Protein AF-A0A9E3GNF2-F1 (afdb_monomer_lite)

Radius of gyration: 37.25 Å; chains: 1; bounding box: 72×33×121 Å

Foldseek 3Di:
DDDDDDDDDDDDDPPDPDPDPPPPDDPDPPDPDPPPPPPPVVNVVVVVVVLVVLLLCLLCDDPDHDDSVQLVCLVVVHDHPDDPVRSCCNPVPRVVVSVVVVVVVVVQVVQLVVQCVVVVNNPDHPVVVCPVVVVVVVVVCVCVVVVD

Sequence (148 aa):
MARVADPPSSPPGPAAAGAHDRSPSRPVAPGPSLSTARLRLRWVAAGVAAVVVAMALGLAIGPVRLGVVDVGRELLGLPTGLRDQERAIVVDIRLPRVVLGLLVGAMLSLAGASYQGVFRNPLADPYLLGAAAGAGLGVTIAVVTRAA

pLDDT: mean 84.24, std 12.63, range [48.91, 97.56]

Structure (mmCIF, N/CA/C/O backbone):
data_AF-A0A9E3GNF2-F1
#
_entry.id   AF-A0A9E3GNF2-F1
#
loop_
_atom_site.group_PDB
_atom_site.id
_atom_site.type_symbol
_atom_site.label_atom_id
_atom_site.label_alt_id
_atom_site.label_comp_id
_atom_site.label_asym_id
_atom_site.label_entity_id
_atom_site.label_seq_id
_atom_site.pdbx_PDB_ins_code
_atom_site.Cartn_x
_atom_site.Cartn_y
_atom_site.Cartn_z
_atom_site.occupancy
_atom_site.B_iso_or_equiv
_atom_site.auth_seq_id
_atom_site.auth_comp_id
_atom_site.auth_asym_id
_atom_site.auth_atom_id
_atom_site.pdbx_PDB_model_num
ATOM 1 N N . MET A 1 1 ? 51.327 -21.661 -98.525 1.00 52.66 1 MET A N 1
ATOM 2 C CA . MET A 1 1 ? 49.968 -21.426 -97.988 1.00 52.66 1 MET A CA 1
ATOM 3 C C . MET A 1 1 ? 50.069 -20.376 -96.891 1.00 52.66 1 MET A C 1
ATOM 5 O O . MET A 1 1 ? 50.472 -20.697 -95.782 1.00 52.66 1 MET A O 1
ATOM 9 N N . ALA A 1 2 ? 49.848 -19.110 -97.249 1.00 48.91 2 ALA A N 1
ATOM 10 C CA . ALA A 1 2 ? 50.017 -17.957 -96.369 1.00 48.91 2 ALA A CA 1
ATOM 11 C C . ALA A 1 2 ? 48.768 -17.763 -95.494 1.00 48.91 2 ALA A C 1
ATOM 13 O O . ALA A 1 2 ? 47.652 -17.764 -96.013 1.00 48.91 2 ALA A O 1
ATOM 14 N N . ARG A 1 3 ? 48.958 -17.629 -94.176 1.00 55.19 3 ARG A N 1
ATOM 15 C CA . ARG A 1 3 ? 47.891 -17.293 -93.224 1.00 55.19 3 ARG A CA 1
ATOM 16 C C . ARG A 1 3 ? 47.526 -15.818 -93.389 1.00 55.19 3 ARG A C 1
ATOM 18 O O . ARG A 1 3 ? 48.384 -14.955 -93.232 1.00 55.19 3 ARG A O 1
ATOM 25 N N . VAL A 1 4 ? 46.262 -15.566 -93.713 1.00 70.00 4 VAL A N 1
ATOM 26 C CA . VAL A 1 4 ? 45.622 -14.248 -93.662 1.00 70.00 4 VAL A CA 1
ATOM 27 C C . VAL A 1 4 ? 45.607 -13.789 -92.202 1.00 70.00 4 VAL A C 1
ATOM 29 O O . VAL A 1 4 ? 45.180 -14.541 -91.330 1.00 70.00 4 VAL A O 1
ATOM 32 N N . ALA A 1 5 ? 46.146 -12.601 -91.938 1.00 69.00 5 ALA A N 1
ATOM 33 C CA . ALA A 1 5 ? 46.109 -11.952 -90.635 1.00 69.00 5 ALA A CA 1
ATOM 34 C C . ALA A 1 5 ? 44.844 -11.086 -90.546 1.00 69.00 5 ALA A C 1
ATOM 36 O O . ALA A 1 5 ? 44.607 -10.264 -91.432 1.00 69.00 5 ALA A O 1
ATOM 37 N N . ASP A 1 6 ? 44.046 -11.280 -89.498 1.00 72.12 6 ASP A N 1
ATOM 38 C CA . ASP A 1 6 ? 42.862 -10.464 -89.227 1.00 72.12 6 ASP A CA 1
ATOM 39 C C . ASP A 1 6 ? 43.255 -9.023 -88.831 1.00 72.12 6 ASP A C 1
ATOM 41 O O . ASP A 1 6 ? 44.272 -8.823 -88.157 1.00 72.12 6 ASP A O 1
ATOM 45 N N . PRO A 1 7 ? 42.478 -7.998 -89.231 1.00 74.38 7 PRO A N 1
ATOM 46 C CA . PRO A 1 7 ? 42.747 -6.608 -88.868 1.00 74.38 7 PRO A CA 1
ATOM 47 C C . PRO A 1 7 ? 42.446 -6.317 -87.381 1.00 74.38 7 PRO A C 1
ATOM 49 O O . PRO A 1 7 ? 41.608 -6.986 -86.772 1.00 74.38 7 PRO A O 1
ATOM 52 N N . PRO A 1 8 ? 43.089 -5.295 -86.777 1.00 69.25 8 PRO A N 1
ATOM 53 C CA . PRO A 1 8 ? 42.913 -4.967 -85.363 1.00 69.25 8 PRO A CA 1
ATOM 54 C C . PRO A 1 8 ? 41.513 -4.407 -85.067 1.00 69.25 8 PRO A C 1
ATOM 56 O O . PRO A 1 8 ? 41.022 -3.505 -85.747 1.00 69.25 8 PRO A O 1
ATOM 59 N N . SER A 1 9 ? 40.889 -4.923 -84.007 1.00 72.19 9 SER A N 1
ATOM 60 C CA . SER A 1 9 ? 39.615 -4.446 -83.465 1.00 72.19 9 SER A CA 1
ATOM 61 C C . SER A 1 9 ? 39.714 -2.989 -82.995 1.00 72.19 9 SER A C 1
ATOM 63 O O . SER A 1 9 ? 40.636 -2.631 -82.261 1.00 72.19 9 SER A O 1
ATOM 65 N N . SER A 1 10 ? 38.751 -2.159 -83.399 1.00 71.12 10 SER A N 1
ATOM 66 C CA . SER A 1 10 ? 38.640 -0.741 -83.032 1.00 71.12 10 SER A CA 1
ATOM 67 C C . SER A 1 10 ? 38.583 -0.521 -81.508 1.00 71.12 10 SER A C 1
ATOM 69 O O . SER A 1 10 ? 38.049 -1.373 -80.794 1.00 71.12 10 SER A O 1
ATOM 71 N N . PRO A 1 11 ? 39.086 0.616 -80.985 1.00 68.00 11 PRO A N 1
ATOM 72 C CA . PRO A 1 11 ? 39.021 0.907 -79.556 1.00 68.00 11 PRO A CA 1
ATOM 73 C C . PRO A 1 11 ? 37.564 1.109 -79.095 1.00 68.00 11 PRO A C 1
ATOM 75 O O . PRO A 1 11 ? 36.767 1.699 -79.832 1.00 68.00 11 PRO A O 1
ATOM 78 N N . PRO A 1 12 ? 37.199 0.658 -77.881 1.00 64.25 12 PRO A N 1
ATOM 79 C CA . PRO A 1 12 ? 35.870 0.891 -77.330 1.00 64.25 12 PRO A CA 1
ATOM 80 C C . PRO A 1 12 ? 35.644 2.395 -77.118 1.00 64.25 12 PRO A C 1
ATOM 82 O O . PRO A 1 12 ? 36.471 3.085 -76.520 1.00 64.25 12 PRO A O 1
ATOM 85 N N . GLY A 1 13 ? 34.528 2.911 -77.637 1.00 62.16 13 GLY A N 1
ATOM 86 C CA . GLY A 1 13 ? 34.151 4.318 -77.500 1.00 62.16 13 GLY A CA 1
ATOM 87 C C . GLY A 1 13 ? 33.893 4.732 -76.040 1.00 62.16 13 GLY A C 1
ATOM 88 O O . GLY A 1 13 ? 33.571 3.885 -75.201 1.00 62.16 13 GLY A O 1
ATOM 89 N N . PRO A 1 14 ? 33.993 6.033 -75.709 1.00 65.00 14 PRO A N 1
ATOM 90 C CA . PRO A 1 14 ? 33.741 6.552 -74.367 1.00 65.00 14 PRO A CA 1
ATOM 91 C C . PRO A 1 14 ? 32.231 6.584 -74.079 1.00 65.00 14 PRO A C 1
ATOM 93 O O . PRO A 1 14 ? 31.590 7.627 -74.148 1.00 65.00 14 PRO A O 1
ATOM 96 N N . ALA A 1 15 ? 31.639 5.429 -73.782 1.00 60.78 15 ALA A N 1
ATOM 97 C CA . ALA A 1 15 ? 30.206 5.309 -73.521 1.00 60.78 15 ALA A CA 1
ATOM 98 C C . ALA A 1 15 ? 29.910 4.343 -72.365 1.00 60.78 15 ALA A C 1
ATOM 100 O O . ALA A 1 15 ? 29.212 3.352 -72.541 1.00 60.78 15 ALA A O 1
ATOM 101 N N . ALA A 1 16 ? 30.445 4.616 -71.170 1.00 57.44 16 ALA A N 1
ATOM 102 C CA . ALA A 1 16 ? 30.007 3.911 -69.956 1.00 57.44 16 ALA A CA 1
ATOM 103 C C . ALA A 1 16 ? 30.236 4.675 -68.634 1.00 57.44 16 ALA A C 1
ATOM 105 O O . ALA A 1 16 ? 30.211 4.069 -67.571 1.00 57.44 16 ALA A O 1
ATOM 106 N N . ALA A 1 17 ? 30.445 5.997 -68.652 1.00 54.59 17 ALA A N 1
ATOM 107 C CA . ALA A 1 17 ? 30.712 6.778 -67.432 1.00 54.59 17 ALA A CA 1
ATOM 108 C C . ALA A 1 17 ? 29.467 7.483 -66.846 1.00 54.59 17 ALA A C 1
ATOM 110 O O . ALA A 1 17 ? 29.593 8.494 -66.163 1.00 54.59 17 ALA A O 1
ATOM 111 N N . GLY A 1 18 ? 28.255 6.988 -67.121 1.00 57.06 18 GLY A N 1
ATOM 112 C CA . GLY A 1 18 ? 27.019 7.696 -66.755 1.00 57.06 18 GLY A CA 1
ATOM 113 C C . GLY A 1 18 ? 25.790 6.823 -66.525 1.00 57.06 18 GLY A C 1
ATOM 114 O O . GLY A 1 18 ? 24.669 7.325 -66.587 1.00 57.06 18 GLY A O 1
ATOM 115 N N . ALA A 1 19 ? 25.957 5.526 -66.263 1.00 58.47 19 ALA A N 1
ATOM 116 C CA . ALA A 1 19 ? 24.848 4.701 -65.800 1.00 58.47 19 ALA A CA 1
ATOM 117 C C . ALA A 1 19 ? 24.644 4.963 -64.303 1.00 58.47 19 ALA A C 1
ATOM 119 O O . ALA A 1 19 ? 25.160 4.245 -63.453 1.00 58.47 19 ALA A O 1
ATOM 120 N N . HIS A 1 20 ? 23.921 6.043 -63.995 1.00 60.88 20 HIS A N 1
ATOM 121 C CA . HIS A 1 20 ? 23.273 6.227 -62.703 1.00 60.88 20 HIS A CA 1
ATOM 122 C C . HIS A 1 20 ? 22.618 4.904 -62.304 1.00 60.88 20 HIS A C 1
ATOM 124 O O . HIS A 1 20 ? 21.651 4.485 -62.945 1.00 60.88 20 HIS A O 1
ATOM 130 N N . ASP A 1 21 ? 23.152 4.274 -61.260 1.00 58.53 21 ASP A N 1
ATOM 131 C CA . ASP A 1 21 ? 22.535 3.161 -60.554 1.00 58.53 21 ASP A CA 1
ATOM 132 C C . ASP A 1 21 ? 21.199 3.646 -59.969 1.00 58.53 21 ASP A C 1
ATOM 134 O O . ASP A 1 21 ? 21.085 4.071 -58.823 1.00 58.53 21 ASP A O 1
ATOM 138 N N . ARG A 1 22 ? 20.177 3.670 -60.827 1.00 63.66 22 ARG A N 1
ATOM 139 C CA . ARG A 1 22 ? 18.770 3.858 -60.482 1.00 63.66 22 ARG A CA 1
ATOM 140 C C . ARG A 1 22 ? 18.180 2.500 -60.130 1.00 63.66 22 ARG A C 1
ATOM 142 O O . ARG A 1 22 ? 17.135 2.121 -60.656 1.00 63.66 22 ARG A O 1
ATOM 149 N N . SER A 1 23 ? 18.857 1.757 -59.257 1.00 69.06 23 SER A N 1
ATOM 150 C CA . SER A 1 23 ? 18.221 0.654 -58.553 1.00 69.06 23 SER A CA 1
ATOM 151 C C . SER A 1 23 ? 16.953 1.207 -57.891 1.00 69.06 23 SER A C 1
ATOM 153 O O . SER A 1 23 ? 17.056 2.158 -57.110 1.00 69.06 23 SER A O 1
ATOM 155 N N . PRO A 1 24 ? 15.751 0.702 -58.229 1.00 69.50 24 PRO A N 1
ATOM 156 C CA . PRO A 1 24 ? 14.520 1.184 -57.624 1.00 69.50 24 PRO A CA 1
ATOM 157 C C . PRO A 1 24 ? 14.659 1.031 -56.112 1.00 69.50 24 PRO A C 1
ATOM 159 O O . PRO A 1 24 ? 14.918 -0.069 -55.615 1.00 69.50 24 PRO A O 1
ATOM 162 N N . SER A 1 25 ? 14.554 2.147 -55.390 1.00 70.00 25 SER A N 1
ATOM 163 C CA . SER A 1 25 ? 14.576 2.159 -53.934 1.00 70.00 25 SER A CA 1
ATOM 164 C C . SER A 1 25 ? 13.537 1.154 -53.457 1.00 70.00 25 SER A C 1
ATOM 166 O O . SER A 1 25 ? 12.340 1.311 -53.706 1.00 70.00 25 SER A O 1
ATOM 168 N N . ARG A 1 26 ? 14.006 0.059 -52.841 1.00 73.06 26 ARG A N 1
ATOM 169 C CA . ARG A 1 26 ? 13.114 -0.962 -52.292 1.00 73.06 26 ARG A CA 1
ATOM 170 C C . ARG A 1 26 ? 12.109 -0.239 -51.395 1.00 73.06 26 ARG A C 1
ATOM 172 O O . ARG A 1 26 ? 12.559 0.533 -50.544 1.00 73.06 26 ARG A O 1
ATOM 179 N N . PRO A 1 27 ? 10.793 -0.440 -51.580 1.00 74.44 27 PRO A N 1
ATOM 180 C CA . PRO A 1 27 ? 9.809 0.162 -50.698 1.00 74.44 27 PRO A CA 1
ATOM 181 C C . PRO A 1 27 ? 10.177 -0.227 -49.268 1.00 74.44 27 PRO A C 1
ATOM 183 O O . PRO A 1 27 ? 10.235 -1.411 -48.931 1.00 74.44 27 PRO A O 1
ATOM 186 N N . VAL A 1 28 ? 10.520 0.777 -48.461 1.00 73.38 28 VAL A N 1
ATOM 187 C CA . VAL A 1 28 ? 10.803 0.598 -47.040 1.00 73.38 28 VAL A CA 1
ATOM 188 C C . VAL A 1 28 ? 9.532 0.014 -46.444 1.00 73.38 28 VAL A C 1
ATOM 190 O O . VAL A 1 28 ? 8.489 0.668 -46.453 1.00 73.38 28 VAL A O 1
ATOM 193 N N . ALA A 1 29 ? 9.599 -1.245 -46.007 1.00 77.75 29 ALA A N 1
ATOM 194 C CA . ALA A 1 29 ? 8.476 -1.885 -45.345 1.00 77.75 29 ALA A CA 1
ATOM 195 C C . ALA A 1 29 ? 8.029 -0.975 -44.188 1.00 77.75 29 ALA A C 1
ATOM 197 O O . ALA A 1 29 ? 8.896 -0.488 -43.452 1.00 77.75 29 ALA A O 1
ATOM 198 N N . PRO A 1 30 ? 6.719 -0.713 -44.028 1.00 75.06 30 PRO A N 1
ATOM 199 C CA . PRO A 1 30 ? 6.225 0.049 -42.893 1.00 75.06 30 PRO A CA 1
ATOM 200 C C . PRO A 1 30 ? 6.820 -0.536 -41.610 1.00 75.06 30 PRO A C 1
ATOM 202 O O . PRO A 1 30 ? 6.693 -1.737 -41.360 1.00 75.06 30 PRO A O 1
ATOM 205 N N . GLY A 1 31 ? 7.521 0.296 -40.833 1.00 75.81 31 GLY A N 1
ATOM 206 C CA . GLY A 1 31 ? 8.062 -0.120 -39.542 1.00 75.81 31 GLY A CA 1
ATOM 207 C C . GLY A 1 31 ? 6.946 -0.687 -38.654 1.00 75.81 31 GLY A C 1
ATOM 208 O O . GLY A 1 31 ? 5.778 -0.346 -38.863 1.00 75.81 31 GLY A O 1
ATOM 209 N N . PRO A 1 32 ? 7.269 -1.558 -37.682 1.00 69.69 32 PRO A N 1
ATOM 210 C CA . PRO A 1 32 ? 6.269 -2.200 -36.837 1.00 69.69 32 PRO A CA 1
ATOM 211 C C . PRO A 1 32 ? 5.317 -1.151 -36.258 1.00 69.69 32 PRO A C 1
ATOM 213 O O . PRO A 1 32 ? 5.730 -0.267 -35.506 1.00 69.69 32 PRO A O 1
ATOM 216 N N . SER A 1 33 ? 4.038 -1.232 -36.636 1.00 65.56 33 SE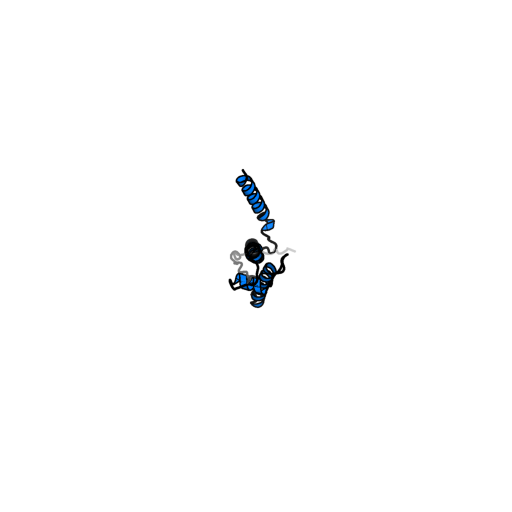R A N 1
ATOM 217 C CA . SER A 1 33 ? 3.007 -0.360 -36.089 1.00 65.56 33 SER A CA 1
ATOM 218 C C . SER A 1 33 ? 2.953 -0.597 -34.586 1.00 65.56 33 SER A C 1
ATOM 220 O O . SER A 1 33 ? 2.698 -1.726 -34.154 1.00 65.56 33 SER A O 1
ATOM 222 N N . LEU A 1 34 ? 3.208 0.442 -33.792 1.00 62.38 34 LEU A N 1
ATOM 223 C CA . LEU A 1 34 ? 3.075 0.386 -32.341 1.00 62.38 34 LEU A CA 1
ATOM 224 C C . LEU A 1 34 ? 1.601 0.123 -32.014 1.00 62.38 34 LEU A C 1
ATOM 226 O O . LEU A 1 34 ? 0.788 1.045 -31.952 1.00 62.38 34 LEU A O 1
ATOM 230 N N . SER A 1 35 ? 1.242 -1.153 -31.869 1.00 60.09 35 SER A N 1
ATOM 231 C CA . SER A 1 35 ? -0.086 -1.565 -31.431 1.00 60.09 35 SER A CA 1
ATOM 232 C C . SER A 1 35 ? -0.302 -0.972 -30.048 1.00 60.09 35 SER A C 1
ATOM 234 O O . SER A 1 35 ? 0.338 -1.373 -29.075 1.00 60.09 35 SER A O 1
ATOM 236 N N . THR A 1 36 ? -1.151 0.048 -29.968 1.00 65.31 36 THR A N 1
ATOM 237 C CA . THR A 1 36 ? -1.479 0.698 -28.706 1.00 65.31 36 THR A CA 1
ATOM 238 C C . THR A 1 36 ? -2.148 -0.358 -27.836 1.00 65.31 36 THR A C 1
ATOM 240 O O . THR A 1 36 ? -3.220 -0.863 -28.182 1.00 65.31 36 THR A O 1
ATOM 243 N N . ALA A 1 37 ? -1.502 -0.744 -26.735 1.00 66.81 37 ALA A N 1
ATOM 244 C CA . ALA A 1 37 ? -2.067 -1.689 -25.785 1.00 66.81 37 ALA A CA 1
ATOM 245 C C . ALA A 1 37 ? -3.368 -1.095 -25.228 1.00 66.81 37 ALA A C 1
ATOM 247 O O . ALA A 1 37 ? -3.364 -0.253 -24.334 1.00 66.81 37 ALA A O 1
ATOM 248 N N . ARG A 1 38 ? -4.509 -1.491 -25.801 1.00 72.94 38 ARG A N 1
ATOM 249 C CA . ARG A 1 38 ? -5.824 -1.057 -25.334 1.00 72.94 38 ARG A CA 1
ATOM 250 C C . ARG A 1 38 ? -6.105 -1.751 -24.009 1.00 72.94 38 ARG A C 1
ATOM 252 O O . ARG A 1 38 ? -6.567 -2.895 -23.984 1.00 72.94 38 ARG A O 1
ATOM 259 N N . LEU A 1 39 ? -5.807 -1.063 -22.909 1.00 75.44 39 LEU A N 1
ATOM 260 C CA . LEU A 1 39 ? -6.159 -1.505 -21.567 1.00 75.44 39 LEU A CA 1
ATOM 261 C C . LEU A 1 39 ? -7.686 -1.584 -21.491 1.00 75.44 39 LEU A C 1
ATOM 263 O O . LEU A 1 39 ? -8.384 -0.572 -21.487 1.00 75.44 39 LEU A O 1
ATOM 267 N N . ARG A 1 40 ? -8.232 -2.803 -21.538 1.00 89.94 40 ARG A N 1
ATOM 268 C CA . ARG A 1 40 ? -9.687 -2.987 -21.534 1.00 89.94 40 ARG A CA 1
ATOM 269 C C . ARG A 1 40 ? -10.229 -2.441 -20.216 1.00 89.94 40 ARG A C 1
ATOM 271 O O . ARG A 1 40 ? -9.737 -2.843 -19.165 1.00 89.94 40 ARG A O 1
ATOM 278 N N . LEU A 1 41 ? -11.274 -1.612 -20.270 1.00 90.88 41 LEU A N 1
ATOM 279 C CA . LEU A 1 41 ? -11.902 -0.999 -19.090 1.00 90.88 41 LEU A CA 1
ATOM 280 C C . LEU A 1 41 ? -12.185 -2.017 -17.975 1.00 90.88 41 LEU A C 1
ATOM 282 O O . LEU A 1 41 ? -11.958 -1.733 -16.806 1.00 90.88 41 LEU A O 1
ATOM 286 N N . ARG A 1 42 ? -12.585 -3.242 -18.342 1.00 93.38 42 ARG A N 1
ATOM 287 C CA . ARG A 1 42 ? -12.804 -4.346 -17.395 1.00 93.38 42 ARG A CA 1
ATOM 288 C C . ARG A 1 42 ? -11.587 -4.678 -16.521 1.00 93.38 42 ARG A C 1
ATOM 290 O O . ARG A 1 42 ? -11.767 -5.025 -15.365 1.00 93.38 42 ARG A O 1
ATOM 297 N N . TRP A 1 43 ? -10.366 -4.582 -17.052 1.00 94.06 43 TRP A N 1
ATOM 298 C CA . TRP A 1 43 ? -9.138 -4.875 -16.306 1.00 94.06 43 TRP A CA 1
ATOM 299 C C . TRP A 1 43 ? -8.772 -3.740 -15.359 1.00 94.06 43 TRP A C 1
ATOM 301 O O . TRP A 1 43 ? -8.346 -4.002 -14.241 1.00 94.06 43 TRP A O 1
ATOM 311 N N . VAL A 1 44 ? -9.013 -2.493 -15.773 1.00 93.44 44 VAL A N 1
ATOM 312 C CA . VAL A 1 44 ? -8.892 -1.332 -14.882 1.00 93.44 44 VAL A CA 1
ATOM 313 C C . VAL A 1 44 ? -9.892 -1.452 -13.739 1.00 93.44 44 VAL A C 1
ATOM 315 O O . VAL A 1 44 ? -9.505 -1.383 -12.579 1.00 93.44 44 VAL A O 1
ATOM 318 N N . ALA A 1 45 ? -11.162 -1.712 -14.059 1.00 95.12 45 ALA A N 1
ATOM 319 C CA . ALA A 1 45 ? -12.216 -1.887 -13.067 1.00 95.12 45 ALA A CA 1
ATOM 320 C C . ALA A 1 45 ? -11.911 -3.046 -12.105 1.00 95.12 45 ALA A C 1
ATOM 322 O O . ALA A 1 45 ? -12.052 -2.884 -10.897 1.00 95.12 45 ALA A O 1
ATOM 323 N N . ALA A 1 46 ? -11.432 -4.184 -12.617 1.00 96.12 46 ALA A N 1
ATOM 324 C CA . ALA A 1 46 ? -11.016 -5.314 -11.790 1.00 96.12 46 ALA A CA 1
ATOM 325 C C . ALA A 1 46 ? -9.831 -4.964 -10.874 1.00 96.12 46 ALA A C 1
ATOM 327 O O . ALA A 1 46 ? -9.848 -5.326 -9.702 1.00 96.12 46 ALA A O 1
ATOM 328 N N . GLY A 1 47 ? -8.832 -4.230 -11.375 1.00 95.12 47 GLY A N 1
ATOM 329 C CA . GLY A 1 47 ? -7.700 -3.766 -10.570 1.00 95.12 47 GLY A CA 1
ATOM 330 C C . GLY A 1 47 ? -8.130 -2.819 -9.449 1.00 95.12 47 GLY A C 1
ATOM 331 O O . GLY A 1 47 ? -7.746 -3.011 -8.299 1.00 95.12 47 GLY A O 1
ATOM 332 N N . VAL A 1 48 ? -8.994 -1.848 -9.756 1.00 96.12 48 VAL A N 1
ATOM 333 C CA . VAL A 1 48 ? -9.564 -0.932 -8.755 1.00 96.12 48 VAL A CA 1
ATOM 334 C C . VAL A 1 48 ? -10.374 -1.702 -7.711 1.00 96.12 48 VAL A C 1
ATOM 336 O O . VAL A 1 48 ? -10.182 -1.494 -6.515 1.00 96.12 48 VAL A O 1
ATOM 339 N N . ALA A 1 49 ? -11.228 -2.636 -8.137 1.00 96.94 49 ALA A N 1
ATOM 340 C CA . ALA A 1 49 ? -11.993 -3.477 -7.222 1.00 96.94 49 ALA A CA 1
ATOM 341 C C . ALA A 1 49 ? -11.075 -4.310 -6.311 1.00 96.94 49 ALA A C 1
ATOM 343 O O . ALA A 1 49 ? -11.313 -4.385 -5.108 1.00 96.94 49 ALA A O 1
ATOM 344 N N . ALA A 1 50 ? -9.995 -4.879 -6.854 1.00 96.69 50 ALA A N 1
ATOM 345 C CA . ALA A 1 50 ? -9.015 -5.629 -6.075 1.00 96.69 50 ALA A CA 1
ATOM 346 C C . ALA A 1 50 ? -8.328 -4.754 -5.014 1.00 96.69 50 ALA A C 1
ATOM 348 O O . ALA A 1 50 ? -8.179 -5.191 -3.874 1.00 96.69 50 ALA A O 1
ATOM 349 N N . VAL A 1 51 ? -7.970 -3.508 -5.349 1.00 96.31 51 VAL A N 1
ATOM 350 C CA . VAL A 1 51 ? -7.402 -2.547 -4.3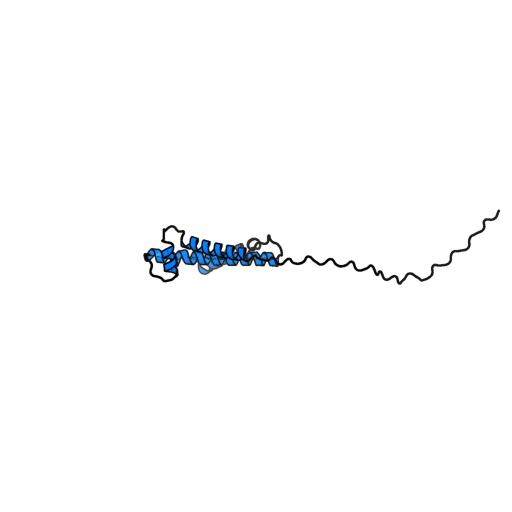89 1.00 96.31 51 VAL A CA 1
ATOM 351 C C . VAL A 1 51 ? -8.399 -2.226 -3.274 1.00 96.31 51 VAL A C 1
ATOM 353 O O . VAL A 1 51 ? -8.035 -2.284 -2.101 1.00 96.31 51 VAL A O 1
ATOM 356 N N . VAL A 1 52 ? -9.663 -1.953 -3.608 1.00 94.62 52 VAL A N 1
ATOM 357 C CA . VAL A 1 52 ? -10.712 -1.666 -2.612 1.00 94.62 52 VAL A CA 1
ATOM 358 C C . VAL A 1 52 ? -10.923 -2.853 -1.670 1.00 94.62 52 VAL A C 1
ATOM 360 O O . VAL A 1 52 ? -10.982 -2.673 -0.453 1.00 94.62 52 VAL A O 1
ATOM 363 N N . VAL A 1 53 ? -10.978 -4.075 -2.208 1.00 94.69 53 VAL A N 1
ATOM 364 C CA . VAL A 1 53 ? -11.089 -5.296 -1.398 1.00 94.69 53 VAL A CA 1
ATOM 365 C C . VAL A 1 53 ? -9.862 -5.464 -0.501 1.00 94.69 53 VAL A C 1
ATOM 367 O O . VAL A 1 53 ? -10.018 -5.730 0.687 1.00 94.69 53 VAL A O 1
ATOM 370 N N . ALA A 1 54 ? -8.649 -5.259 -1.018 1.00 94.62 54 ALA A N 1
ATOM 371 C CA . ALA A 1 54 ? -7.425 -5.347 -0.225 1.00 94.62 54 ALA A CA 1
ATOM 372 C C . ALA A 1 54 ? -7.400 -4.326 0.925 1.00 94.62 54 ALA A C 1
ATOM 374 O O . ALA A 1 54 ? -7.013 -4.677 2.039 1.00 94.62 54 ALA A O 1
ATOM 375 N N . MET A 1 55 ? -7.865 -3.094 0.692 1.00 93.25 55 MET A N 1
ATOM 376 C CA . MET A 1 55 ? -8.009 -2.086 1.747 1.00 93.25 55 MET A CA 1
ATOM 377 C C . MET A 1 55 ? -9.022 -2.529 2.807 1.00 93.25 55 MET A C 1
ATOM 379 O O . MET A 1 55 ? -8.708 -2.503 3.994 1.00 93.25 55 MET A O 1
ATOM 383 N N . ALA A 1 56 ? -10.204 -2.998 2.397 1.00 90.81 56 ALA A N 1
ATOM 384 C CA . ALA A 1 56 ? -11.221 -3.486 3.326 1.00 90.81 56 ALA A CA 1
ATOM 385 C C . ALA A 1 56 ? -10.704 -4.660 4.177 1.00 90.81 56 ALA A C 1
ATOM 387 O O . ALA A 1 56 ? -10.877 -4.668 5.396 1.00 90.81 56 ALA A O 1
ATOM 388 N N . LEU A 1 57 ? -10.008 -5.616 3.555 1.00 91.94 57 LEU A N 1
ATOM 389 C CA . LEU A 1 57 ? -9.372 -6.733 4.253 1.00 91.94 57 LEU A CA 1
ATOM 390 C C . LEU A 1 57 ? -8.261 -6.257 5.195 1.00 91.94 57 LEU A C 1
ATOM 392 O O . LEU A 1 57 ? -8.179 -6.745 6.317 1.00 91.94 57 LEU A O 1
ATOM 396 N N . GLY A 1 58 ? -7.444 -5.286 4.784 1.00 90.81 58 GLY A N 1
ATOM 397 C CA . GLY A 1 58 ? -6.388 -4.714 5.620 1.00 90.81 58 GLY A CA 1
ATOM 398 C C . GLY A 1 58 ? -6.914 -3.986 6.861 1.00 90.81 58 GLY A C 1
ATOM 399 O O . GLY A 1 58 ? -6.271 -4.026 7.908 1.00 90.81 58 GLY A O 1
ATOM 400 N N . LEU A 1 59 ? -8.100 -3.369 6.779 1.00 90.12 59 LEU A N 1
ATOM 401 C CA . LEU A 1 59 ? -8.777 -2.785 7.943 1.00 90.12 59 LEU A CA 1
ATOM 402 C C . LEU A 1 59 ? -9.479 -3.848 8.805 1.00 90.12 59 LEU A C 1
ATOM 404 O O . LEU A 1 59 ? -9.480 -3.740 10.033 1.00 90.12 59 LEU A O 1
ATOM 408 N N . ALA A 1 60 ? -10.079 -4.870 8.191 1.00 86.81 60 ALA A N 1
ATOM 409 C CA . ALA A 1 60 ? -10.866 -5.881 8.896 1.00 86.81 60 ALA A CA 1
ATOM 410 C C . ALA A 1 60 ? -9.997 -6.926 9.618 1.00 86.81 60 ALA A C 1
ATOM 412 O O . ALA A 1 60 ? -10.286 -7.299 10.759 1.00 86.81 60 ALA A O 1
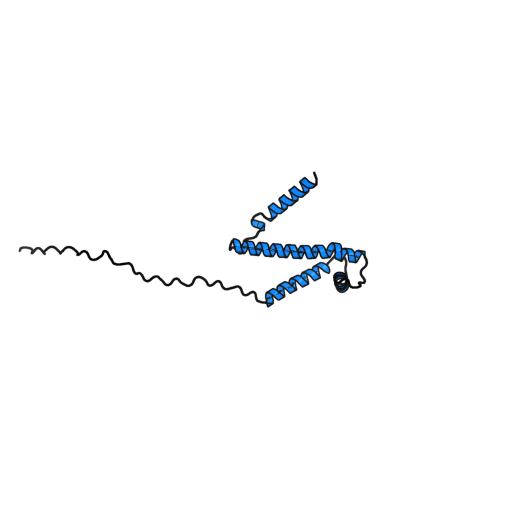ATOM 413 N N . ILE A 1 61 ? -8.923 -7.389 8.976 1.00 87.25 61 ILE A N 1
ATOM 414 C CA . ILE A 1 61 ? -8.069 -8.464 9.481 1.00 87.25 61 ILE A CA 1
ATOM 415 C C . ILE A 1 61 ? -7.090 -7.901 10.512 1.00 87.25 61 ILE A C 1
ATOM 417 O O . ILE A 1 61 ? -6.267 -7.036 10.228 1.00 87.25 61 ILE A O 1
ATOM 421 N N . GLY A 1 62 ? -7.148 -8.438 11.725 1.00 83.38 62 GLY A N 1
ATOM 422 C CA . GLY A 1 62 ? -6.191 -8.129 12.774 1.00 83.38 62 GLY A CA 1
ATOM 423 C C . GLY A 1 62 ? -6.369 -9.036 13.989 1.00 83.38 62 GLY A C 1
ATOM 424 O O . GLY A 1 62 ? -7.299 -9.843 14.020 1.00 83.38 62 GLY A O 1
ATOM 425 N N . PRO A 1 63 ? -5.502 -8.895 15.006 1.00 83.75 63 PRO A N 1
ATOM 426 C CA . PRO A 1 63 ? -5.548 -9.726 16.213 1.00 83.75 63 PRO A CA 1
ATOM 427 C C . PRO A 1 63 ? -6.867 -9.573 16.979 1.00 83.75 63 PRO A C 1
ATOM 429 O O . PRO A 1 63 ? -7.346 -10.507 17.613 1.00 83.75 63 PRO A O 1
ATOM 432 N N . VAL A 1 64 ? -7.463 -8.381 16.895 1.00 86.12 64 VAL A N 1
ATOM 433 C CA . VAL A 1 64 ? -8.745 -8.045 17.514 1.00 86.12 64 VAL A CA 1
ATOM 434 C C . VAL A 1 64 ? -9.851 -8.176 16.471 1.00 86.12 64 VAL A C 1
ATOM 436 O O . VAL A 1 64 ? -9.785 -7.548 15.409 1.00 86.12 64 VAL A O 1
ATOM 439 N N . ARG A 1 65 ? -10.874 -8.978 16.778 1.00 82.44 65 ARG A N 1
ATOM 440 C CA . ARG A 1 65 ? -12.080 -9.099 15.952 1.00 82.44 65 ARG A CA 1
ATOM 441 C C . ARG A 1 65 ? -12.929 -7.847 16.140 1.00 82.44 65 ARG A C 1
ATOM 443 O O . ARG A 1 65 ? -13.420 -7.603 17.234 1.00 82.44 65 ARG A O 1
ATOM 450 N N . LEU A 1 66 ? -13.082 -7.073 15.073 1.00 83.06 66 LEU A N 1
ATOM 451 C CA . LEU A 1 66 ? -13.918 -5.877 15.034 1.00 83.06 66 LEU A CA 1
ATOM 452 C C . LEU A 1 66 ? -15.053 -6.103 14.035 1.00 83.06 66 LEU A C 1
ATOM 454 O O . LEU A 1 66 ? -14.851 -6.754 13.006 1.00 83.06 66 LEU A O 1
ATOM 458 N N . GLY A 1 67 ? -16.241 -5.573 14.325 1.00 82.62 67 GLY A N 1
ATOM 459 C CA . GLY A 1 67 ? -17.348 -5.580 13.374 1.00 82.62 67 GLY A CA 1
ATOM 460 C C . GLY A 1 67 ? -16.991 -4.739 12.150 1.00 82.62 67 GLY A C 1
ATOM 461 O O . GLY A 1 67 ? -16.741 -3.546 12.276 1.00 82.62 67 GLY A O 1
ATOM 462 N N . VAL A 1 68 ? -16.972 -5.338 10.953 1.00 83.06 68 VAL A N 1
ATOM 463 C CA . VAL A 1 68 ? -16.592 -4.640 9.702 1.00 83.06 68 VAL A CA 1
ATOM 464 C C . VAL A 1 68 ? -17.478 -3.413 9.451 1.00 83.06 68 VAL A C 1
ATOM 466 O O . VAL A 1 68 ? -17.005 -2.385 8.972 1.00 83.06 68 VAL A O 1
ATOM 469 N N . VAL A 1 69 ? -18.755 -3.506 9.830 1.00 84.94 69 VAL A N 1
ATOM 470 C CA . VAL A 1 69 ? -19.715 -2.400 9.742 1.00 84.94 69 VAL A CA 1
ATOM 471 C C . VAL A 1 69 ? -19.332 -1.256 10.681 1.00 84.94 69 VAL A C 1
ATOM 473 O O . VAL A 1 69 ? -19.400 -0.100 10.275 1.00 84.94 69 VAL A O 1
ATOM 476 N N . ASP A 1 70 ? -18.889 -1.555 11.903 1.00 86.19 70 ASP A N 1
ATOM 477 C CA . ASP A 1 70 ? -18.508 -0.531 12.878 1.00 86.19 70 ASP A CA 1
ATOM 478 C C . ASP A 1 70 ? -17.184 0.138 12.505 1.00 86.19 70 ASP A C 1
ATOM 480 O O . ASP A 1 70 ? -17.075 1.351 12.617 1.00 86.19 70 ASP A O 1
ATOM 484 N N . VAL A 1 71 ? -16.221 -0.605 11.948 1.00 86.75 71 VAL A N 1
ATOM 485 C CA . VAL A 1 71 ? -14.996 -0.025 11.360 1.00 86.75 71 VAL A CA 1
ATOM 486 C C . VAL A 1 71 ? -15.342 0.939 10.219 1.00 86.75 71 VAL A C 1
ATOM 488 O O . VAL A 1 71 ? -14.783 2.030 10.135 1.00 86.75 71 VAL A O 1
ATOM 491 N N . GLY A 1 72 ? -16.278 0.551 9.346 1.00 85.62 72 GLY A N 1
ATOM 492 C CA . GLY A 1 72 ? -16.745 1.404 8.253 1.00 85.62 72 GLY A CA 1
ATOM 493 C C . GLY A 1 72 ? -17.448 2.667 8.751 1.00 85.62 72 GLY A C 1
ATOM 494 O O . GLY A 1 72 ? -17.177 3.755 8.252 1.00 85.62 72 GLY A O 1
ATOM 495 N N . ARG A 1 73 ? -18.313 2.542 9.764 1.00 88.50 73 ARG A N 1
ATOM 496 C CA . ARG A 1 73 ? -18.969 3.688 10.408 1.00 88.50 73 ARG A CA 1
ATOM 497 C C . ARG A 1 73 ? -17.959 4.617 11.076 1.00 88.50 73 ARG A C 1
ATOM 499 O O . ARG A 1 73 ? -18.067 5.822 10.887 1.00 88.50 73 ARG A O 1
ATOM 506 N N . GLU A 1 74 ? -16.961 4.071 11.766 1.00 89.56 74 GLU A N 1
ATOM 507 C CA . GLU A 1 74 ? -15.913 4.854 12.428 1.00 89.56 74 GLU A CA 1
ATOM 508 C C . GLU A 1 74 ? -15.129 5.691 11.416 1.00 89.56 74 GLU A C 1
ATOM 510 O O . GLU A 1 74 ? -14.909 6.882 11.618 1.00 89.56 74 GLU A O 1
ATOM 515 N N . LEU A 1 75 ? -14.771 5.092 10.277 1.00 87.12 75 LEU A N 1
ATOM 516 C CA . LEU A 1 75 ? -14.048 5.784 9.212 1.00 87.12 75 LEU A CA 1
ATOM 517 C C . LEU A 1 75 ? -14.880 6.900 8.557 1.00 87.12 75 LEU A C 1
ATOM 519 O O . LEU A 1 75 ? -14.327 7.879 8.064 1.00 87.12 75 LEU A O 1
ATOM 523 N N . LEU A 1 76 ? -16.207 6.755 8.563 1.00 88.38 76 LEU A N 1
ATOM 524 C CA . LEU A 1 76 ? -17.159 7.756 8.080 1.00 88.38 76 LEU A CA 1
ATOM 525 C C . LEU A 1 76 ? -17.557 8.781 9.159 1.00 88.38 76 LEU A C 1
ATOM 527 O O . LEU A 1 76 ? -18.365 9.663 8.876 1.00 88.38 76 LEU A O 1
ATOM 531 N N . GLY A 1 77 ? -17.025 8.675 10.383 1.00 85.81 77 GLY A N 1
ATOM 532 C CA . GLY A 1 77 ? -17.379 9.547 11.508 1.00 85.81 77 GLY A CA 1
ATOM 533 C C . GLY A 1 77 ? -18.807 9.348 12.033 1.00 85.81 77 GLY A C 1
ATOM 534 O O . GLY A 1 77 ? -19.381 10.259 12.625 1.00 85.81 77 GLY A O 1
ATOM 535 N N . LEU A 1 78 ? -19.407 8.183 11.784 1.00 88.81 78 LEU A N 1
ATOM 536 C CA . LEU A 1 78 ? -20.746 7.819 12.248 1.00 88.81 78 LEU A CA 1
ATOM 537 C C . LEU A 1 78 ? -20.692 7.210 13.660 1.00 88.81 78 LEU A C 1
ATOM 539 O O . LEU A 1 78 ? -19.655 6.677 14.049 1.00 88.81 78 LEU A O 1
ATOM 543 N N . PRO A 1 79 ? -21.806 7.216 14.418 1.00 84.50 79 PRO A N 1
ATOM 544 C CA . PRO A 1 79 ? -21.864 6.570 15.726 1.00 84.50 79 PRO A CA 1
ATOM 545 C C . PRO A 1 79 ? -21.532 5.078 15.622 1.00 84.50 79 PRO A C 1
ATOM 547 O O . PRO A 1 79 ? -22.102 4.363 14.789 1.00 84.50 79 PRO A O 1
ATOM 550 N N . THR A 1 80 ? -20.631 4.605 16.480 1.00 87.62 80 THR A N 1
ATOM 551 C CA . THR A 1 80 ? -20.173 3.212 16.510 1.00 87.62 80 THR A CA 1
ATOM 552 C C . THR A 1 80 ? -20.350 2.602 17.894 1.00 87.62 80 THR A C 1
ATOM 554 O O . THR A 1 80 ? -20.431 3.306 18.897 1.00 87.62 80 THR A O 1
ATOM 557 N N . GLY A 1 81 ? -20.428 1.270 17.951 1.00 83.44 81 GLY A N 1
ATOM 558 C CA . GLY A 1 81 ? -20.392 0.515 19.208 1.00 83.44 81 GLY A CA 1
ATOM 559 C C . GLY A 1 81 ? -18.973 0.177 19.679 1.00 83.44 81 GLY A C 1
ATOM 560 O O . GLY A 1 81 ? -18.818 -0.697 20.529 1.00 83.44 81 GLY A O 1
ATOM 561 N N . LEU A 1 82 ? -17.944 0.795 19.085 1.00 85.50 82 LEU A N 1
ATOM 562 C CA . LEU A 1 82 ? -16.542 0.506 19.385 1.00 85.50 82 LEU A CA 1
ATOM 563 C C . LEU A 1 82 ? -16.143 1.133 20.720 1.00 85.50 82 LEU A C 1
ATOM 565 O O . LEU A 1 82 ? -16.513 2.262 21.034 1.00 85.50 82 LEU A O 1
ATOM 569 N N . ARG A 1 83 ? -15.330 0.413 21.490 1.00 89.50 83 ARG A N 1
ATOM 570 C CA . ARG A 1 83 ? -14.672 0.964 22.681 1.00 89.50 83 ARG A CA 1
ATOM 571 C C . ARG A 1 83 ? -13.518 1.880 22.268 1.00 89.50 83 ARG A C 1
ATOM 573 O O . ARG A 1 83 ? -12.912 1.670 21.217 1.00 89.50 83 ARG A O 1
ATOM 580 N N . ASP A 1 84 ? -13.124 2.816 23.131 1.00 88.75 84 ASP A N 1
ATOM 581 C CA . ASP A 1 84 ? -12.033 3.771 22.848 1.00 88.75 84 ASP A CA 1
ATOM 582 C C . ASP A 1 84 ? -10.726 3.086 22.413 1.00 88.75 84 ASP A C 1
ATOM 584 O O . ASP A 1 84 ? -10.053 3.520 21.479 1.00 88.75 84 ASP A O 1
ATOM 588 N N . GLN A 1 85 ? -10.391 1.955 23.039 1.00 89.44 85 GLN A N 1
ATOM 589 C CA . GLN A 1 85 ? -9.212 1.168 22.678 1.00 89.44 85 GLN A CA 1
ATOM 590 C C . GLN A 1 85 ? -9.330 0.531 21.282 1.00 89.44 85 GLN A C 1
ATOM 592 O O . GLN A 1 85 ? -8.349 0.458 20.544 1.00 89.44 85 GLN A O 1
ATOM 597 N N . GLU A 1 86 ? -10.520 0.068 20.897 1.00 90.62 86 GLU A N 1
ATOM 598 C CA . GLU A 1 86 ? -10.773 -0.521 19.576 1.00 90.62 86 GLU A CA 1
ATOM 599 C C . GLU A 1 86 ? -10.721 0.550 18.485 1.00 90.62 86 GLU A C 1
ATOM 601 O O . GLU A 1 86 ? -10.151 0.321 17.417 1.00 90.62 86 GLU A O 1
ATOM 606 N N . ARG A 1 87 ? -11.235 1.744 18.793 1.00 89.81 87 ARG A N 1
ATOM 607 C CA . ARG A 1 87 ? -11.142 2.932 17.947 1.00 89.81 87 ARG A CA 1
ATOM 608 C C . ARG A 1 87 ? -9.689 3.330 17.682 1.00 89.81 87 ARG A C 1
ATOM 610 O O . ARG A 1 87 ? -9.313 3.481 16.520 1.00 89.81 87 ARG A O 1
ATOM 617 N N . ALA A 1 88 ? -8.860 3.417 18.724 1.00 91.00 88 ALA A N 1
ATOM 618 C CA . ALA A 1 88 ? -7.429 3.706 18.587 1.00 91.00 88 ALA A CA 1
ATOM 619 C C . ALA A 1 88 ? -6.714 2.661 17.711 1.00 91.00 88 ALA A C 1
ATOM 621 O O . ALA A 1 88 ? -5.916 3.000 16.843 1.00 91.00 88 ALA A O 1
ATOM 622 N N . ILE A 1 89 ? -7.056 1.373 17.842 1.00 91.19 89 ILE A N 1
ATOM 623 C CA . ILE A 1 89 ? -6.495 0.326 16.972 1.00 91.19 89 ILE A CA 1
ATOM 624 C C . ILE A 1 89 ? -6.845 0.577 15.497 1.00 91.19 89 ILE A C 1
ATOM 626 O O . ILE A 1 89 ? -5.995 0.391 14.622 1.00 91.19 89 ILE A O 1
ATOM 630 N N . VAL A 1 90 ? -8.081 0.973 15.193 1.00 91.50 90 VAL A N 1
ATOM 631 C CA . VAL A 1 90 ? -8.493 1.256 13.811 1.00 91.50 90 VAL A CA 1
ATOM 632 C C . VAL A 1 90 ? -7.778 2.495 13.274 1.00 91.50 90 VAL A C 1
ATOM 634 O O . VAL A 1 90 ? -7.172 2.417 12.205 1.00 91.50 90 VAL A O 1
ATOM 637 N N . VAL A 1 91 ? -7.824 3.605 14.012 1.00 91.69 91 VAL A N 1
ATOM 638 C CA . VAL A 1 91 ? -7.383 4.926 13.539 1.00 91.69 91 VAL A CA 1
ATOM 639 C C . VAL A 1 91 ? -5.866 5.101 13.607 1.00 91.69 91 VAL A C 1
ATOM 641 O O . VAL A 1 91 ? -5.282 5.602 12.650 1.00 91.69 91 VAL A O 1
ATOM 644 N N . ASP A 1 92 ? -5.216 4.639 14.674 1.00 92.75 92 ASP A N 1
ATOM 645 C CA . ASP A 1 92 ? -3.793 4.912 14.922 1.00 92.75 92 ASP A CA 1
ATOM 646 C C . ASP A 1 92 ? -2.872 3.788 14.430 1.00 92.75 92 ASP A C 1
ATOM 648 O O . ASP A 1 92 ? -1.675 4.000 14.240 1.00 92.75 92 ASP A O 1
ATOM 652 N N . ILE A 1 93 ? -3.405 2.580 14.204 1.00 92.88 93 ILE A N 1
ATOM 653 C CA . ILE A 1 93 ? -2.593 1.409 13.828 1.00 92.88 93 ILE A CA 1
ATOM 654 C C . ILE A 1 93 ? -2.975 0.865 12.451 1.00 92.88 93 ILE A C 1
ATOM 656 O O . ILE A 1 93 ? -2.118 0.746 11.571 1.00 92.88 93 ILE A O 1
ATOM 660 N N . ARG A 1 94 ? -4.245 0.495 12.240 1.00 92.69 94 ARG A N 1
ATOM 661 C CA . ARG A 1 94 ? -4.663 -0.185 10.999 1.00 92.69 94 ARG A CA 1
ATOM 662 C C . ARG A 1 94 ? -4.733 0.771 9.819 1.00 92.69 94 ARG A C 1
ATOM 664 O O . ARG A 1 94 ? -4.170 0.473 8.766 1.00 92.69 94 ARG A O 1
ATOM 671 N N . LEU A 1 95 ? -5.391 1.914 9.997 1.00 93.44 95 LEU A N 1
ATO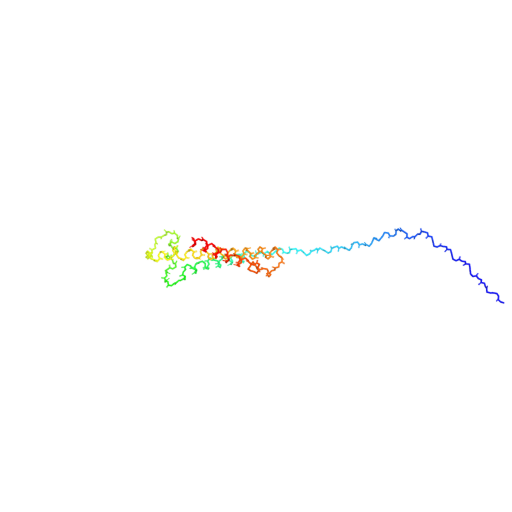M 672 C CA . LEU A 1 95 ? -5.574 2.894 8.934 1.00 93.44 95 LEU A CA 1
ATOM 673 C C . LEU A 1 95 ? -4.231 3.409 8.380 1.00 93.44 95 LEU A C 1
ATOM 675 O O . LEU A 1 95 ? -4.043 3.317 7.163 1.00 93.44 95 LEU A O 1
ATOM 679 N N . PRO A 1 96 ? -3.249 3.835 9.204 1.00 95.50 96 PRO A N 1
ATOM 680 C CA . PRO A 1 96 ? -1.964 4.308 8.694 1.00 95.50 96 PRO A CA 1
ATOM 681 C C . PRO A 1 96 ? -1.207 3.208 7.949 1.00 95.50 96 PRO A C 1
ATOM 683 O O . PRO A 1 96 ? -0.593 3.467 6.917 1.00 95.50 96 PRO A O 1
ATOM 686 N N . ARG A 1 97 ? -1.298 1.954 8.415 1.00 94.88 97 ARG A N 1
ATOM 687 C CA . ARG A 1 97 ? -0.656 0.802 7.768 1.00 94.88 97 ARG A CA 1
ATOM 688 C C . ARG A 1 97 ? -1.238 0.504 6.387 1.00 94.88 97 ARG A C 1
ATOM 690 O O . ARG A 1 97 ? -0.483 0.214 5.463 1.00 94.88 97 ARG A O 1
ATOM 697 N N . VAL A 1 98 ? -2.560 0.573 6.240 1.00 95.44 98 VAL A N 1
ATOM 698 C CA . 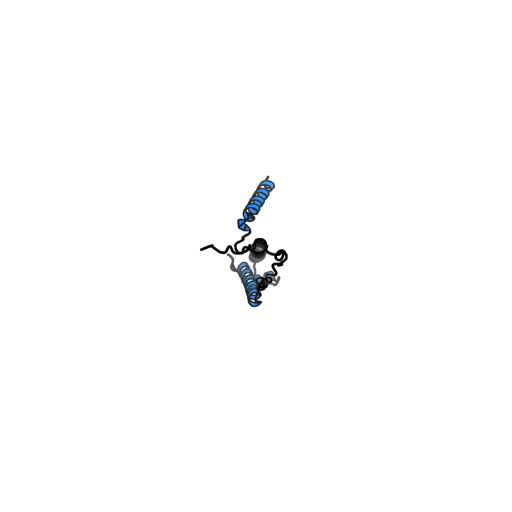VAL A 1 98 ? -3.248 0.331 4.960 1.00 95.44 98 VAL A CA 1
ATOM 699 C C . VAL A 1 98 ? -2.946 1.447 3.966 1.00 95.44 98 VAL A C 1
ATOM 701 O O . VAL A 1 98 ? -2.615 1.162 2.816 1.00 95.44 98 VAL A O 1
ATOM 704 N N . VAL A 1 99 ? -2.985 2.704 4.418 1.00 96.25 99 VAL A N 1
ATOM 705 C CA . VAL A 1 99 ? -2.608 3.864 3.597 1.00 96.25 99 VAL A CA 1
ATOM 706 C C . VAL A 1 99 ? -1.152 3.754 3.147 1.00 96.25 99 VAL A C 1
ATOM 708 O O . VAL A 1 99 ? -0.866 3.909 1.962 1.00 96.25 99 VAL A O 1
ATOM 711 N N . LEU A 1 100 ? -0.234 3.413 4.056 1.00 97.12 100 LEU A N 1
ATOM 712 C CA . LEU A 1 100 ? 1.172 3.224 3.711 1.00 97.12 100 LEU A CA 1
ATOM 713 C C . LEU A 1 100 ? 1.358 2.091 2.694 1.00 97.12 100 LEU A C 1
ATOM 715 O O . LEU A 1 100 ? 2.085 2.264 1.721 1.00 97.12 100 LEU A O 1
ATOM 719 N N . GLY A 1 101 ? 0.673 0.958 2.874 1.00 96.44 101 GLY A N 1
ATOM 720 C CA . GLY A 1 101 ? 0.707 -0.154 1.922 1.00 96.44 101 GLY A CA 1
ATOM 721 C C . GLY A 1 101 ? 0.227 0.246 0.524 1.00 96.44 101 GLY A C 1
ATOM 722 O O . GLY A 1 101 ? 0.871 -0.103 -0.466 1.00 96.44 101 GLY A O 1
ATOM 723 N N . LEU A 1 102 ? -0.853 1.032 0.441 1.00 96.88 102 LEU A N 1
ATOM 724 C CA . LEU A 1 102 ? -1.368 1.566 -0.822 1.00 96.88 102 LEU A CA 1
ATOM 725 C C . LEU A 1 102 ? -0.343 2.481 -1.506 1.00 96.88 102 LEU A C 1
ATOM 727 O O . LEU A 1 102 ? -0.053 2.306 -2.689 1.00 96.88 102 LEU A O 1
ATOM 731 N N . LEU A 1 103 ? 0.222 3.434 -0.759 1.00 97.56 103 LEU A N 1
ATOM 732 C CA . LEU A 1 103 ? 1.204 4.386 -1.280 1.00 97.56 103 LEU A CA 1
ATOM 733 C C . LEU A 1 103 ? 2.475 3.681 -1.758 1.00 97.56 103 LEU A C 1
ATOM 735 O O . LEU A 1 103 ? 2.943 3.942 -2.864 1.00 97.56 103 LEU A O 1
ATOM 739 N N . VAL A 1 104 ? 3.011 2.755 -0.960 1.00 96.12 104 VAL A N 1
ATOM 740 C CA . VAL A 1 104 ? 4.201 1.976 -1.325 1.00 96.12 104 VAL A CA 1
ATOM 741 C C . VAL A 1 104 ? 3.931 1.137 -2.572 1.00 96.12 104 VAL A C 1
ATOM 743 O O . VAL A 1 104 ? 4.719 1.189 -3.513 1.00 96.12 104 VAL A O 1
ATOM 746 N N . GLY A 1 105 ? 2.804 0.421 -2.636 1.00 95.50 105 GLY A N 1
ATOM 747 C CA . GLY A 1 105 ? 2.435 -0.365 -3.816 1.00 95.50 105 GLY A CA 1
ATOM 748 C C . GLY A 1 105 ? 2.308 0.485 -5.085 1.00 95.50 105 GLY A C 1
ATOM 749 O O . GLY A 1 105 ? 2.828 0.107 -6.136 1.00 95.50 105 GLY A O 1
ATOM 750 N N . ALA A 1 106 ? 1.683 1.663 -4.983 1.00 96.31 106 ALA A N 1
ATOM 751 C CA . ALA A 1 106 ? 1.556 2.602 -6.095 1.00 96.31 106 ALA A CA 1
ATOM 752 C C . ALA A 1 106 ? 2.923 3.120 -6.574 1.00 96.31 106 ALA A C 1
ATOM 754 O O . ALA A 1 106 ? 3.199 3.109 -7.774 1.00 96.31 106 ALA A O 1
ATOM 755 N N . MET A 1 107 ? 3.800 3.515 -5.645 1.00 95.00 107 MET A N 1
ATOM 756 C CA . MET A 1 107 ? 5.153 3.977 -5.969 1.00 95.00 107 MET A CA 1
ATOM 757 C C . MET A 1 107 ? 6.001 2.877 -6.615 1.00 95.00 107 MET A C 1
ATOM 759 O O . MET A 1 107 ? 6.682 3.142 -7.603 1.00 95.00 107 MET A O 1
ATOM 763 N N . LEU A 1 108 ? 5.927 1.639 -6.114 1.00 93.25 108 LEU A N 1
ATOM 764 C CA . LEU A 1 108 ? 6.637 0.497 -6.697 1.00 93.25 108 LEU A CA 1
ATOM 765 C C . LEU A 1 108 ? 6.158 0.193 -8.120 1.00 93.25 108 LEU A C 1
ATOM 767 O O . LEU A 1 108 ? 6.977 -0.032 -9.010 1.00 93.25 108 LEU A O 1
ATOM 771 N N . SER A 1 109 ? 4.844 0.233 -8.353 1.00 93.94 109 SER A N 1
ATOM 772 C CA . SER A 1 109 ? 4.274 0.015 -9.685 1.00 93.94 109 SER A CA 1
ATOM 773 C C . SER A 1 109 ? 4.692 1.116 -10.669 1.00 93.94 109 SER A C 1
ATOM 775 O O . SER A 1 109 ? 5.099 0.815 -11.793 1.00 93.94 109 SER A O 1
ATOM 777 N N . LEU A 1 110 ? 4.681 2.381 -10.230 1.00 94.69 110 LEU A N 1
ATOM 778 C CA . LEU A 1 110 ? 5.135 3.519 -11.032 1.00 94.69 110 LEU A CA 1
ATOM 779 C C . LEU A 1 110 ? 6.633 3.435 -11.350 1.00 94.69 110 LEU A C 1
ATOM 781 O O . LEU A 1 110 ? 7.025 3.649 -12.499 1.00 94.69 110 LEU A O 1
ATOM 785 N N . ALA A 1 111 ? 7.464 3.106 -10.360 1.00 93.06 111 ALA A N 1
ATOM 786 C CA . ALA A 1 111 ? 8.897 2.928 -10.551 1.00 93.06 111 ALA A CA 1
ATOM 787 C C . ALA A 1 111 ? 9.172 1.789 -11.543 1.00 93.06 111 ALA A C 1
ATOM 789 O O . ALA A 1 111 ? 9.862 2.007 -12.534 1.00 93.06 111 ALA A O 1
ATOM 790 N N . GLY A 1 112 ? 8.564 0.613 -11.357 1.00 92.12 112 GLY A N 1
ATOM 791 C CA . GLY A 1 112 ? 8.704 -0.512 -12.285 1.00 92.12 112 GLY A CA 1
ATOM 792 C C . GLY A 1 112 ? 8.330 -0.141 -13.723 1.00 92.12 112 GLY A C 1
ATOM 793 O O . GLY A 1 112 ? 9.140 -0.315 -14.631 1.00 92.12 112 GLY A O 1
ATOM 794 N N . ALA A 1 113 ? 7.153 0.459 -13.929 1.00 92.81 113 ALA A N 1
ATOM 795 C CA . ALA A 1 113 ? 6.699 0.872 -15.259 1.00 92.81 113 ALA A CA 1
ATOM 796 C C . ALA A 1 113 ? 7.626 1.921 -15.903 1.00 92.81 113 ALA A C 1
ATOM 798 O O . ALA A 1 113 ? 7.935 1.833 -17.093 1.00 92.81 113 ALA A O 1
ATOM 799 N N . SER A 1 114 ? 8.109 2.887 -15.116 1.00 93.19 114 SER A N 1
ATOM 800 C CA . SER A 1 114 ? 9.032 3.927 -15.590 1.00 93.19 114 SER A CA 1
ATOM 801 C C . SER A 1 114 ? 10.376 3.336 -16.015 1.00 93.19 114 SER A C 1
ATOM 803 O O . SER A 1 114 ? 10.863 3.633 -17.103 1.00 93.19 114 SER A O 1
ATOM 805 N N . TYR A 1 115 ? 10.955 2.453 -15.197 1.00 91.75 115 TYR A N 1
ATOM 806 C CA . TYR A 1 115 ? 12.234 1.805 -15.493 1.00 91.75 115 TYR A CA 1
ATOM 807 C C . TYR A 1 115 ? 12.130 0.875 -16.705 1.00 91.75 115 TYR A C 1
ATOM 809 O O . TYR A 1 115 ? 12.962 0.951 -17.610 1.00 91.75 115 TYR A O 1
ATOM 817 N N . GLN A 1 116 ? 11.078 0.058 -16.782 1.00 94.12 116 GLN A N 1
ATOM 818 C CA . GLN A 1 116 ? 10.817 -0.787 -17.950 1.00 94.12 116 GLN A CA 1
ATOM 819 C C . GLN A 1 116 ? 10.656 0.045 -19.230 1.00 94.12 116 GLN A C 1
ATOM 821 O O . GLN A 1 116 ? 11.163 -0.349 -20.281 1.00 94.12 116 GLN A O 1
ATOM 826 N N . GLY A 1 117 ? 10.011 1.215 -19.142 1.00 91.25 117 GLY A N 1
ATOM 827 C CA . GLY A 1 117 ? 9.859 2.156 -20.252 1.00 91.25 117 GLY A CA 1
ATOM 828 C C . GLY A 1 117 ? 11.180 2.782 -20.709 1.00 91.25 117 GLY A C 1
ATOM 829 O O . GLY A 1 117 ? 11.481 2.765 -21.902 1.00 91.25 117 GLY A O 1
ATOM 830 N N . VAL A 1 118 ? 11.993 3.281 -19.771 1.00 93.56 118 VAL A N 1
ATOM 831 C CA . VAL A 1 118 ? 13.292 3.922 -20.060 1.00 93.56 118 VAL A CA 1
ATOM 832 C C . VAL A 1 118 ? 14.269 2.936 -20.692 1.00 93.56 118 VAL A C 1
ATOM 834 O O . VAL A 1 118 ? 14.864 3.225 -21.730 1.00 93.56 118 VAL A O 1
ATOM 837 N N . PHE A 1 119 ? 14.410 1.749 -20.099 1.00 92.25 119 PHE A N 1
ATOM 838 C CA . PHE A 1 119 ? 15.336 0.732 -20.598 1.00 92.25 119 PHE A CA 1
ATOM 839 C C . PHE A 1 119 ? 14.772 -0.072 -21.768 1.00 92.25 119 PHE A C 1
ATOM 841 O O . PHE A 1 119 ? 15.507 -0.849 -22.376 1.00 92.25 119 PHE A O 1
ATOM 848 N N . ARG A 1 120 ? 13.480 0.097 -22.088 1.00 91.69 120 ARG A N 1
ATOM 849 C CA . ARG A 1 120 ? 12.747 -0.734 -23.056 1.00 91.69 120 ARG A CA 1
ATOM 850 C C . ARG A 1 120 ? 12.995 -2.230 -22.822 1.00 91.69 120 ARG A C 1
ATOM 852 O O . ARG A 1 120 ? 13.106 -3.009 -23.765 1.00 91.69 120 ARG A O 1
ATOM 859 N N . ASN A 1 121 ? 13.097 -2.614 -21.550 1.00 90.19 121 ASN A N 1
ATOM 860 C CA . ASN A 1 121 ? 13.378 -3.971 -21.106 1.00 90.19 121 ASN A CA 1
ATOM 861 C C . ASN A 1 121 ? 12.324 -4.371 -20.063 1.00 90.19 121 ASN A C 1
ATOM 863 O O . ASN A 1 121 ? 12.345 -3.825 -18.958 1.00 90.19 121 ASN A O 1
ATOM 867 N N . PRO A 1 122 ? 11.421 -5.321 -20.372 1.00 85.56 122 PRO A N 1
ATOM 868 C CA . PRO A 1 122 ? 10.371 -5.738 -19.442 1.00 85.56 122 PRO A CA 1
ATOM 869 C C . PRO A 1 122 ? 10.912 -6.416 -18.172 1.00 85.56 122 PRO A C 1
ATOM 871 O O . PRO A 1 122 ? 10.166 -6.572 -17.212 1.00 85.56 122 PRO A O 1
ATOM 874 N N . LEU A 1 123 ? 12.194 -6.798 -18.147 1.00 87.62 123 LEU A N 1
ATOM 875 C CA . LEU A 1 123 ? 12.869 -7.378 -16.983 1.00 87.62 123 LEU A CA 1
ATOM 876 C C . LEU A 1 123 ? 13.611 -6.338 -16.129 1.00 87.62 123 LEU A C 1
ATOM 878 O O . LEU A 1 123 ? 14.243 -6.706 -15.142 1.00 87.62 123 LEU A O 1
ATOM 882 N N . ALA A 1 124 ? 13.584 -5.054 -16.505 1.00 88.88 124 ALA A N 1
ATOM 883 C CA . ALA A 1 124 ? 14.206 -4.008 -15.704 1.00 88.88 124 ALA A CA 1
ATOM 884 C C . ALA A 1 124 ? 13.436 -3.813 -14.387 1.00 88.88 124 ALA A C 1
ATOM 886 O O . ALA A 1 124 ? 12.232 -3.554 -14.394 1.00 88.88 124 ALA A O 1
ATOM 887 N N . ASP A 1 125 ? 14.156 -3.903 -13.271 1.00 88.50 125 ASP A N 1
ATOM 888 C CA . ASP A 1 125 ? 13.644 -3.706 -11.916 1.00 88.50 125 ASP A CA 1
ATOM 889 C C . ASP A 1 125 ? 14.476 -2.612 -11.215 1.00 88.50 125 ASP A C 1
ATOM 891 O O . ASP A 1 125 ? 15.707 -2.730 -11.160 1.00 88.50 125 ASP A O 1
ATOM 895 N N . PRO A 1 126 ? 13.840 -1.552 -10.672 1.00 84.31 126 PRO A N 1
ATOM 896 C CA . PRO A 1 126 ? 14.516 -0.519 -9.887 1.00 84.31 126 PRO A CA 1
ATOM 897 C C . PRO A 1 126 ? 15.418 -1.066 -8.768 1.00 84.31 126 PRO A C 1
ATOM 899 O O . PRO A 1 126 ? 16.453 -0.467 -8.467 1.00 84.31 126 PRO A O 1
ATOM 902 N N . TYR A 1 127 ? 15.061 -2.203 -8.156 1.00 85.38 127 TYR A N 1
ATOM 903 C CA . TYR A 1 127 ? 15.848 -2.810 -7.079 1.00 85.38 127 TYR A CA 1
ATOM 904 C C . TYR A 1 127 ? 17.217 -3.303 -7.560 1.00 85.38 127 TYR A C 1
ATOM 906 O O . TYR A 1 127 ? 18.196 -3.178 -6.822 1.00 85.38 127 TYR A O 1
ATOM 914 N N . LEU A 1 128 ? 17.321 -3.782 -8.805 1.00 82.44 128 LEU A N 1
ATOM 915 C CA . LEU A 1 128 ? 18.580 -4.269 -9.385 1.00 82.44 128 LEU A CA 1
ATOM 916 C C . LEU A 1 128 ? 19.580 -3.145 -9.682 1.00 82.44 128 LEU A C 1
ATOM 918 O O . LEU A 1 128 ? 20.774 -3.398 -9.808 1.00 82.44 128 LEU A O 1
ATOM 922 N N . LEU A 1 129 ? 19.110 -1.900 -9.766 1.00 84.62 129 LEU A N 1
ATOM 923 C CA . LEU A 1 129 ? 19.935 -0.723 -10.052 1.00 84.62 129 LEU A CA 1
ATOM 924 C C . LEU A 1 129 ? 20.402 -0.000 -8.777 1.00 84.62 129 LEU A C 1
ATOM 926 O O . LEU A 1 129 ? 20.894 1.123 -8.842 1.00 84.62 129 LEU A O 1
ATOM 930 N N . GLY A 1 130 ? 20.261 -0.644 -7.613 1.00 88.69 130 GLY A N 1
ATOM 931 C CA . GLY A 1 130 ? 20.812 -0.160 -6.346 1.00 88.69 130 GLY A CA 1
ATOM 932 C C . GLY A 1 130 ? 19.908 0.796 -5.566 1.00 88.69 130 GLY A C 1
ATOM 933 O O . GLY A 1 130 ? 20.321 1.271 -4.509 1.00 88.69 130 GLY A O 1
ATOM 934 N N . ALA A 1 131 ? 18.669 1.043 -6.012 1.00 90.38 131 ALA A N 1
ATOM 935 C CA . ALA A 1 131 ? 17.733 1.931 -5.315 1.00 90.38 131 ALA A CA 1
ATOM 936 C C . ALA A 1 131 ? 17.475 1.490 -3.859 1.00 90.38 131 ALA A C 1
ATOM 938 O O . ALA A 1 131 ? 17.479 2.313 -2.944 1.00 90.38 131 ALA A O 1
ATOM 939 N N . ALA A 1 132 ? 17.328 0.182 -3.622 1.00 91.62 132 ALA A N 1
ATOM 940 C CA . ALA A 1 132 ? 17.116 -0.366 -2.282 1.00 91.62 132 ALA A CA 1
ATOM 941 C C . ALA A 1 132 ? 18.357 -0.260 -1.383 1.00 91.62 132 ALA A C 1
ATOM 943 O O . ALA A 1 132 ? 18.241 0.099 -0.212 1.00 91.62 132 ALA A O 1
ATOM 944 N N . ALA A 1 133 ? 19.547 -0.523 -1.934 1.00 93.69 133 ALA A N 1
ATOM 945 C CA . ALA A 1 133 ? 20.804 -0.386 -1.201 1.00 93.69 133 ALA A CA 1
ATOM 946 C C . ALA A 1 133 ? 21.070 1.080 -0.816 1.00 93.69 133 ALA A C 1
ATOM 948 O O . ALA A 1 133 ? 21.448 1.357 0.321 1.00 93.69 133 ALA A O 1
ATOM 949 N N . GLY A 1 134 ? 20.798 2.023 -1.727 1.00 93.88 134 GLY A N 1
ATOM 950 C CA . GLY A 1 134 ? 20.897 3.459 -1.461 1.00 93.88 134 GLY A CA 1
ATOM 951 C C . GLY A 1 134 ? 19.919 3.934 -0.385 1.00 93.88 134 GLY A C 1
ATOM 952 O O . GLY A 1 134 ? 20.318 4.663 0.522 1.00 93.88 134 GLY A O 1
ATOM 953 N N . ALA A 1 135 ? 18.663 3.475 -0.428 1.00 94.44 135 ALA A N 1
ATOM 954 C CA . ALA A 1 135 ? 17.680 3.771 0.615 1.00 94.44 135 ALA A CA 1
ATOM 955 C C . ALA A 1 135 ? 18.120 3.230 1.987 1.00 94.44 135 ALA A C 1
ATOM 957 O O . ALA A 1 135 ? 18.058 3.957 2.978 1.00 94.44 135 ALA A O 1
ATOM 958 N N . GLY A 1 136 ? 18.618 1.988 2.043 1.00 95.69 136 GLY A N 1
ATOM 959 C CA . GLY A 1 136 ? 19.148 1.384 3.268 1.00 95.69 136 GLY A CA 1
ATOM 960 C C . GLY A 1 136 ? 20.317 2.176 3.855 1.00 95.69 136 GLY A C 1
ATOM 961 O O . GLY A 1 136 ? 20.276 2.545 5.026 1.00 95.69 136 GLY A O 1
ATOM 962 N N . LEU A 1 137 ? 21.311 2.518 3.028 1.00 96.44 137 LEU A N 1
ATOM 963 C CA . LEU A 1 137 ? 22.439 3.359 3.436 1.00 96.44 137 LEU A CA 1
ATOM 964 C C . LEU A 1 137 ? 21.973 4.724 3.961 1.00 96.44 137 LEU A C 1
ATOM 966 O O . LEU A 1 137 ? 22.443 5.169 5.006 1.00 96.44 137 LEU A O 1
ATOM 970 N N . GLY A 1 138 ? 21.033 5.376 3.270 1.00 96.12 138 GLY A N 1
ATOM 971 C CA . GLY A 1 138 ? 20.479 6.665 3.686 1.00 96.12 138 GLY A CA 1
ATOM 972 C C . GLY A 1 138 ? 19.793 6.599 5.052 1.00 96.12 138 GLY A C 1
ATOM 973 O O . GLY A 1 138 ? 20.037 7.458 5.899 1.00 96.12 138 GLY A O 1
ATOM 974 N N . VAL A 1 139 ? 18.996 5.552 5.298 1.00 96.69 139 VAL A N 1
ATOM 975 C CA . VAL A 1 139 ? 18.386 5.300 6.614 1.00 96.69 139 VAL A CA 1
ATOM 976 C C . VAL A 1 139 ? 19.462 5.083 7.675 1.00 96.69 139 VAL A C 1
ATOM 978 O O . VAL A 1 139 ? 19.393 5.707 8.730 1.00 96.69 139 VAL A O 1
ATOM 981 N N . THR A 1 140 ? 20.473 4.253 7.407 1.00 96.69 140 THR A N 1
ATOM 982 C CA . THR A 1 140 ? 21.572 4.010 8.352 1.00 96.69 140 THR A CA 1
ATOM 983 C C . THR A 1 140 ? 22.300 5.299 8.711 1.00 96.69 140 THR A C 1
ATOM 985 O O . THR A 1 140 ? 22.489 5.571 9.894 1.00 96.69 140 THR A O 1
ATOM 988 N N . ILE A 1 141 ? 22.660 6.117 7.718 1.00 97.50 141 ILE A N 1
ATOM 989 C CA . ILE A 1 141 ? 23.310 7.411 7.949 1.00 97.50 141 ILE A CA 1
ATOM 990 C C . ILE A 1 141 ? 22.408 8.300 8.803 1.00 97.50 141 ILE A C 1
ATOM 992 O O . ILE A 1 141 ? 22.862 8.781 9.831 1.00 97.50 141 ILE A O 1
ATOM 996 N N . ALA A 1 142 ? 21.138 8.482 8.428 1.00 96.81 142 ALA A N 1
ATOM 997 C CA . ALA A 1 142 ? 20.212 9.350 9.156 1.00 96.81 142 ALA A CA 1
ATOM 998 C C . ALA A 1 142 ? 19.991 8.905 10.610 1.00 96.81 142 ALA A C 1
ATOM 1000 O O . ALA A 1 142 ? 19.885 9.743 11.502 1.00 96.81 142 ALA A O 1
ATOM 1001 N N . VAL A 1 143 ? 19.920 7.595 10.860 1.00 96.31 143 VAL A N 1
ATOM 1002 C CA . VAL A 1 143 ? 19.791 7.050 12.216 1.00 96.31 143 VAL A CA 1
ATOM 1003 C C . VAL A 1 143 ? 21.063 7.301 13.015 1.00 96.31 143 VAL A C 1
ATOM 1005 O O . VAL A 1 143 ? 20.973 7.806 14.127 1.00 96.31 143 VAL A O 1
ATOM 1008 N N . VAL A 1 144 ? 22.237 6.996 12.459 1.00 96.88 144 VAL A N 1
ATOM 1009 C CA . VAL A 1 144 ? 23.519 7.163 13.160 1.00 96.88 144 VAL A CA 1
ATOM 1010 C C . VAL A 1 144 ? 23.817 8.633 13.443 1.00 96.88 144 VAL A C 1
ATOM 1012 O O . VAL A 1 144 ? 24.260 8.955 14.538 1.00 96.88 144 VAL A O 1
ATOM 1015 N N . THR A 1 145 ? 23.549 9.536 12.499 1.00 95.50 145 THR A N 1
ATOM 1016 C CA . THR A 1 145 ? 23.836 10.967 1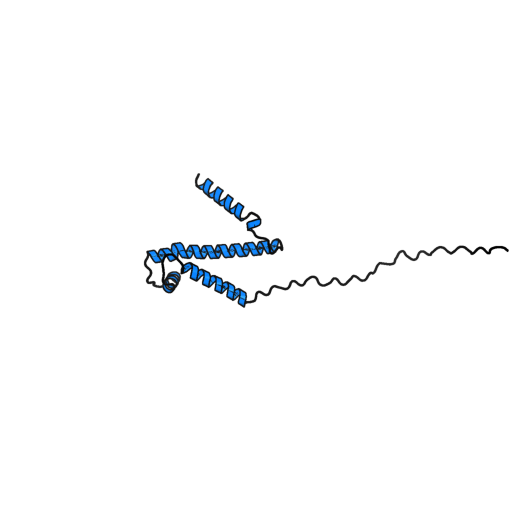2.672 1.00 95.50 145 THR A CA 1
ATOM 1017 C C . THR A 1 145 ? 22.815 11.695 13.534 1.00 95.50 145 THR A C 1
ATOM 1019 O O . THR A 1 145 ? 23.166 12.698 14.134 1.00 95.50 145 THR A O 1
ATOM 1022 N N . ARG A 1 146 ? 21.563 11.223 13.611 1.00 84.62 146 ARG A N 1
ATOM 1023 C CA . ARG A 1 146 ? 20.554 11.770 14.536 1.00 84.62 146 ARG A CA 1
ATOM 1024 C C . ARG A 1 146 ? 20.663 11.175 15.944 1.00 84.62 146 ARG A C 1
ATOM 1026 O O . ARG A 1 146 ? 20.130 11.748 16.888 1.00 84.62 146 ARG A O 1
ATOM 1033 N N . ALA A 1 147 ? 21.279 10.001 16.071 1.00 62.62 147 ALA A N 1
ATOM 1034 C CA . ALA A 1 147 ? 21.562 9.363 17.353 1.00 62.62 147 ALA A CA 1
ATOM 1035 C C . ALA A 1 147 ? 22.880 9.843 17.996 1.00 62.62 147 ALA A C 1
ATOM 1037 O O . ALA A 1 147 ? 23.143 9.469 19.139 1.00 62.62 147 ALA A O 1
ATOM 1038 N N . ALA A 1 148 ? 23.683 10.636 17.278 1.00 51.44 148 ALA A N 1
ATOM 1039 C CA . ALA A 1 148 ? 24.886 11.318 17.761 1.00 51.44 148 ALA A CA 1
ATOM 1040 C C . ALA A 1 148 ? 24.583 12.785 18.098 1.00 51.44 148 ALA A C 1
ATOM 1042 O O . ALA A 1 148 ? 25.217 13.298 19.045 1.00 51.44 148 ALA A O 1
#

Secondary structure (DSSP, 8-state):
-PPPPPPPPPPPPS--S-----------PPP---------HHHHHHHHHHHHHHHHHHHH-SSS---HHHHHHHHTT------HHHHHIIIIIIHHHHHHHHHHHHHHHHHHHHHHHHHT-TT--GGGGTHHHHHHHHHHHHHHHH--